Protein AF-A0A1C6EYM8-F1 (afdb_monomer_lite)

Sequence (56 aa):
MIRFICNYLRGCCCK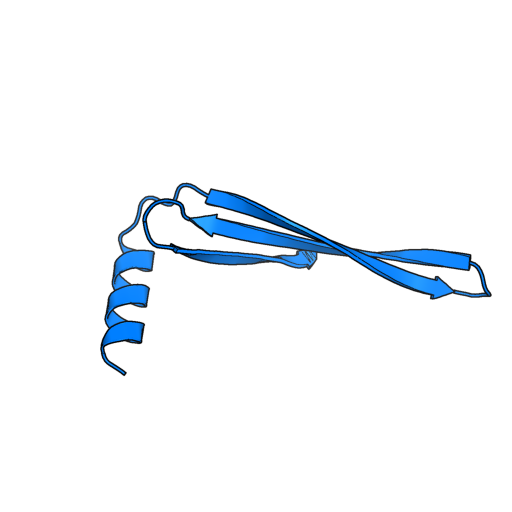HDFELIAHVKIADYFRGEKVICGERNTYRCKKCGFVQKVNF

Radius of gyration: 16.15 Å; chains: 1; bounding box: 37×19×42 Å

Secondary structure (DSSP, 8-state):
-HHHHHHHHHHHT----EEEEEEEEEEEEETTEEEEEEEEEEEEETTT--EEEEE-

pLDDT: mean 90.95, std 5.25, range [66.44, 96.94]

Structure (mmCIF, N/CA/C/O backbone):
data_AF-A0A1C6EYM8-F1
#
_entry.id   AF-A0A1C6EYM8-F1
#
loop_
_atom_site.group_PDB
_atom_site.id
_atom_site.type_symbol
_atom_site.label_atom_id
_atom_site.label_alt_id
_atom_site.label_comp_id
_atom_site.label_asym_id
_atom_site.label_entity_id
_atom_site.label_seq_id
_atom_site.pdbx_PDB_ins_code
_atom_site.Cartn_x
_atom_site.Cartn_y
_atom_site.Cartn_z
_atom_site.occupancy
_atom_site.B_iso_or_equiv
_atom_site.auth_seq_id
_atom_site.auth_comp_id
_atom_site.auth_asym_id
_atom_site.auth_atom_id
_atom_site.pdbx_PDB_model_num
ATOM 1 N N . MET A 1 1 ? -19.586 -10.734 3.236 1.00 66.44 1 MET A N 1
ATOM 2 C CA . MET A 1 1 ? -20.093 -9.341 3.187 1.00 66.44 1 MET A CA 1
ATOM 3 C C . MET A 1 1 ? -19.838 -8.553 4.472 1.00 66.44 1 MET A C 1
ATOM 5 O O . MET A 1 1 ? -19.141 -7.554 4.394 1.00 66.44 1 MET A O 1
ATOM 9 N N . ILE A 1 2 ? -20.291 -9.007 5.650 1.00 84.88 2 ILE A N 1
ATOM 10 C CA 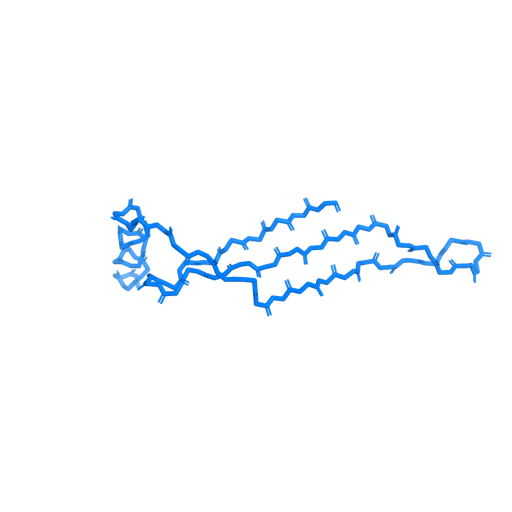. ILE A 1 2 ? -20.144 -8.270 6.930 1.00 84.88 2 ILE A CA 1
ATOM 11 C C . ILE A 1 2 ? -18.705 -7.835 7.264 1.00 84.88 2 ILE A C 1
ATOM 13 O O . ILE A 1 2 ? -18.491 -6.686 7.632 1.00 84.88 2 ILE A O 1
ATOM 17 N N . ARG A 1 3 ? -17.695 -8.695 7.050 1.00 82.00 3 ARG A N 1
ATOM 18 C CA . ARG A 1 3 ? -16.283 -8.354 7.335 1.00 82.00 3 ARG A CA 1
ATOM 19 C C . ARG A 1 3 ? -15.784 -7.136 6.547 1.00 82.00 3 ARG A C 1
ATOM 21 O O . ARG A 1 3 ? -15.018 -6.347 7.086 1.00 82.00 3 ARG A O 1
ATOM 28 N N . PHE A 1 4 ? -16.233 -6.966 5.303 1.00 82.94 4 PHE A N 1
ATOM 29 C CA . PHE A 1 4 ? -15.857 -5.810 4.485 1.00 82.94 4 PHE A CA 1
ATOM 30 C C . PHE A 1 4 ? -16.449 -4.516 5.046 1.00 82.94 4 PHE A C 1
ATOM 32 O O . PHE A 1 4 ? -15.736 -3.524 5.160 1.00 82.94 4 PHE A O 1
ATOM 39 N N . ILE A 1 5 ? -17.715 -4.553 5.468 1.00 88.31 5 ILE A N 1
ATOM 40 C CA . ILE A 1 5 ? -18.408 -3.405 6.065 1.00 88.31 5 ILE A CA 1
ATOM 41 C C . ILE A 1 5 ? -17.756 -3.021 7.400 1.00 88.31 5 ILE A C 1
ATOM 43 O O . ILE A 1 5 ? -17.448 -1.853 7.618 1.00 88.31 5 ILE A O 1
ATOM 47 N N . CYS A 1 6 ? -17.459 -3.994 8.268 1.00 87.88 6 CYS A N 1
ATOM 48 C CA . CYS A 1 6 ? -16.764 -3.735 9.532 1.00 87.88 6 CYS A CA 1
ATOM 49 C C . CYS A 1 6 ? -15.376 -3.114 9.313 1.00 87.88 6 CYS A C 1
ATOM 51 O O . CYS A 1 6 ? -15.005 -2.176 10.016 1.00 87.88 6 CYS A O 1
ATOM 53 N N . ASN A 1 7 ? -14.619 -3.605 8.327 1.00 85.56 7 ASN A N 1
ATOM 54 C CA . ASN A 1 7 ? -13.306 -3.052 7.995 1.00 85.56 7 ASN A CA 1
ATOM 55 C C . ASN A 1 7 ? -13.406 -1.633 7.428 1.00 85.56 7 ASN A C 1
ATOM 57 O O . ASN A 1 7 ? -12.579 -0.789 7.766 1.00 85.56 7 ASN A O 1
ATOM 61 N N . TYR A 1 8 ? -14.425 -1.360 6.611 1.00 87.88 8 TYR A N 1
ATOM 62 C CA . TYR A 1 8 ? -14.695 -0.024 6.090 1.00 87.88 8 TYR A CA 1
ATOM 63 C C . TYR A 1 8 ? -14.995 0.966 7.222 1.00 87.88 8 TYR A C 1
ATOM 65 O O . TYR A 1 8 ? -14.304 1.973 7.348 1.00 87.88 8 TYR A O 1
ATOM 73 N N . LEU A 1 9 ? -15.932 0.631 8.116 1.00 91.06 9 LEU A N 1
ATOM 74 C CA . LEU A 1 9 ? -16.276 1.467 9.272 1.00 91.06 9 LEU A CA 1
ATOM 75 C C . LEU A 1 9 ? -15.074 1.688 10.202 1.00 91.06 9 LEU A C 1
ATOM 77 O O . LEU A 1 9 ? -14.824 2.808 10.646 1.00 91.06 9 LEU A O 1
ATOM 81 N N . ARG A 1 10 ? -14.272 0.642 10.449 1.00 89.19 10 ARG A N 1
ATOM 82 C CA . ARG A 1 10 ? -13.022 0.753 11.217 1.00 89.19 10 ARG A CA 1
ATOM 83 C C . ARG A 1 10 ? -12.023 1.692 10.541 1.00 89.19 10 ARG A C 1
ATOM 85 O O . ARG A 1 10 ? -11.296 2.388 11.241 1.00 89.19 10 ARG A O 1
ATOM 92 N N . GLY A 1 11 ? -11.979 1.708 9.210 1.00 91.56 11 GLY A N 1
ATOM 93 C CA . GLY A 1 11 ? -11.220 2.678 8.426 1.00 91.56 11 GLY A CA 1
ATOM 94 C C . GLY A 1 11 ? -11.700 4.104 8.683 1.00 91.56 11 GLY A C 1
ATOM 95 O O . GLY A 1 11 ? -10.904 4.925 9.120 1.00 91.56 11 GLY A O 1
ATOM 96 N N . CYS A 1 12 ? -12.998 4.364 8.514 1.00 91.50 12 CYS A N 1
ATOM 97 C CA . CYS A 1 12 ? -13.597 5.694 8.673 1.00 91.50 12 CYS A CA 1
ATOM 98 C C . CYS A 1 12 ? -13.393 6.307 10.068 1.00 91.50 12 CYS A C 1
ATOM 100 O O . CYS A 1 12 ? -13.178 7.509 10.183 1.00 91.50 12 CYS A O 1
ATOM 102 N N . CYS A 1 13 ? -13.445 5.501 11.132 1.00 93.31 13 CYS A N 1
ATOM 103 C CA . CYS A 1 13 ? -13.277 5.986 12.507 1.00 93.31 13 CYS A CA 1
ATOM 104 C C . CYS A 1 13 ? -11.810 6.038 12.974 1.00 93.31 13 CYS A C 1
ATOM 106 O O . CYS A 1 13 ? -11.527 6.490 14.086 1.00 93.31 13 CYS A O 1
ATOM 108 N N . CYS A 1 14 ? -10.861 5.537 12.181 1.00 93.62 14 CYS A N 1
ATOM 109 C CA . CYS A 1 14 ? -9.468 5.448 12.593 1.00 93.62 14 CYS A CA 1
ATOM 110 C C . CYS A 1 14 ? -8.737 6.778 12.382 1.00 93.62 14 CYS A C 1
ATOM 112 O O . CYS A 1 14 ? -8.660 7.293 11.272 1.00 93.62 14 CYS A O 1
ATOM 114 N N . LYS A 1 15 ? -8.057 7.272 13.424 1.00 94.00 15 LYS A N 1
ATOM 115 C CA . LYS A 1 15 ? -6.990 8.275 13.269 1.00 94.00 15 LYS A CA 1
ATOM 116 C C . LYS A 1 15 ? -5.775 7.598 12.642 1.00 94.00 15 LYS A C 1
ATOM 118 O O . LYS A 1 15 ? -4.944 7.022 13.358 1.00 94.00 15 LYS A O 1
ATOM 123 N N . HIS A 1 16 ? -5.761 7.564 11.313 1.00 93.19 16 HIS A N 1
ATOM 124 C CA . HIS A 1 16 ? -4.786 6.808 10.542 1.00 93.19 16 HIS A CA 1
ATOM 125 C C . HIS A 1 16 ? -3.346 7.171 10.913 1.00 93.19 16 HIS A C 1
ATOM 127 O O . HIS A 1 16 ? -3.013 8.315 11.199 1.00 93.19 16 HIS A O 1
ATOM 133 N N . ASP A 1 17 ? -2.513 6.140 10.926 1.00 96.06 17 ASP A N 1
ATOM 134 C CA . ASP A 1 17 ? -1.066 6.210 11.090 1.00 96.06 17 ASP A CA 1
ATOM 135 C C . ASP A 1 17 ? -0.485 5.256 10.049 1.00 96.06 17 ASP A C 1
ATOM 137 O O . ASP A 1 17 ? -0.629 4.032 10.176 1.00 96.06 17 ASP A O 1
ATOM 141 N N . PHE A 1 18 ? -0.005 5.838 8.955 1.00 95.75 18 PHE A N 1
ATOM 142 C CA . PHE A 1 18 ? 0.388 5.127 7.749 1.00 95.75 18 PHE A CA 1
ATOM 143 C C . PHE A 1 18 ? 1.874 4.789 7.776 1.00 95.75 18 PHE A C 1
ATOM 145 O O . PHE A 1 18 ? 2.708 5.621 8.117 1.00 95.75 18 PHE A O 1
ATOM 152 N N . GLU A 1 19 ? 2.198 3.575 7.353 1.00 96.94 19 GLU A N 1
ATOM 153 C CA . GLU A 1 19 ? 3.555 3.150 7.038 1.00 96.94 19 GLU A CA 1
ATOM 154 C C . GLU A 1 19 ? 3.648 2.827 5.543 1.00 96.94 19 GLU A C 1
ATOM 156 O O . GLU A 1 19 ? 2.704 2.290 4.952 1.00 96.94 19 GLU A O 1
ATOM 161 N N . LEU A 1 20 ? 4.769 3.177 4.913 1.00 96.81 20 LEU A N 1
ATOM 162 C CA . LEU A 1 20 ? 5.046 2.787 3.534 1.00 96.81 20 LEU A CA 1
ATOM 163 C C . LEU A 1 20 ? 5.420 1.303 3.517 1.00 96.81 20 LEU A C 1
ATOM 165 O O . LEU A 1 20 ? 6.390 0.910 4.157 1.00 96.81 20 LEU A O 1
ATOM 169 N N . ILE A 1 21 ? 4.671 0.494 2.770 1.00 96.88 21 ILE A N 1
ATOM 170 C CA . ILE A 1 21 ? 4.921 -0.952 2.666 1.00 96.88 21 ILE A CA 1
ATOM 171 C C . ILE A 1 21 ? 5.471 -1.371 1.304 1.00 96.88 21 ILE A C 1
ATOM 173 O O . ILE A 1 21 ? 6.058 -2.442 1.191 1.00 96.88 21 ILE A O 1
ATOM 177 N N . ALA A 1 22 ? 5.279 -0.558 0.264 1.00 95.94 22 ALA A N 1
ATOM 178 C CA . ALA A 1 22 ? 5.860 -0.816 -1.047 1.00 95.94 22 ALA A CA 1
ATOM 179 C C . ALA A 1 22 ? 6.071 0.480 -1.829 1.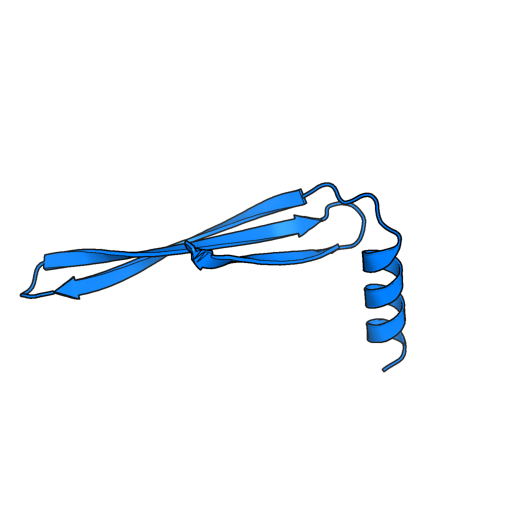00 95.94 22 ALA A C 1
ATOM 181 O O . ALA A 1 22 ? 5.188 1.338 -1.865 1.00 95.94 22 ALA A O 1
ATOM 182 N N . HIS A 1 23 ? 7.215 0.564 -2.502 1.00 95.44 23 HIS A N 1
ATOM 183 C CA . HIS A 1 23 ? 7.552 1.605 -3.465 1.00 95.44 23 HIS A CA 1
ATOM 184 C C . HIS A 1 23 ? 7.862 0.933 -4.803 1.00 95.44 23 HIS A C 1
ATOM 186 O O . HIS A 1 23 ? 8.828 0.177 -4.912 1.00 95.44 23 HIS A O 1
ATOM 192 N N . VAL A 1 24 ? 7.043 1.184 -5.821 1.00 94.31 24 VAL A N 1
ATOM 193 C CA . VAL A 1 24 ? 7.174 0.567 -7.145 1.00 94.31 24 VAL A CA 1
ATOM 194 C C . VAL A 1 24 ? 7.468 1.657 -8.164 1.00 94.31 24 VAL A C 1
ATOM 196 O O . VAL A 1 24 ? 6.660 2.560 -8.345 1.00 94.31 24 VAL A O 1
ATOM 199 N N . LYS A 1 25 ? 8.608 1.561 -8.850 1.00 93.38 25 LYS A N 1
ATOM 200 C CA . LYS A 1 25 ? 8.903 2.405 -10.014 1.00 93.38 25 LYS A CA 1
ATOM 201 C C . LYS A 1 25 ? 8.427 1.681 -11.264 1.00 93.38 25 LYS A C 1
ATOM 203 O O . LYS A 1 25 ? 8.806 0.531 -11.488 1.00 93.38 25 LYS A O 1
ATOM 208 N N . ILE A 1 26 ? 7.596 2.343 -12.052 1.00 91.06 26 ILE A N 1
ATOM 209 C CA . ILE A 1 26 ? 7.138 1.854 -13.345 1.00 91.06 26 ILE A CA 1
ATOM 210 C C . ILE A 1 26 ? 8.140 2.372 -14.369 1.00 91.06 26 ILE A C 1
ATOM 212 O O . ILE A 1 26 ? 8.375 3.576 -14.473 1.00 91.06 26 ILE A O 1
ATOM 216 N N . ALA A 1 27 ? 8.786 1.445 -15.065 1.00 91.12 27 ALA A N 1
ATOM 217 C CA . ALA A 1 2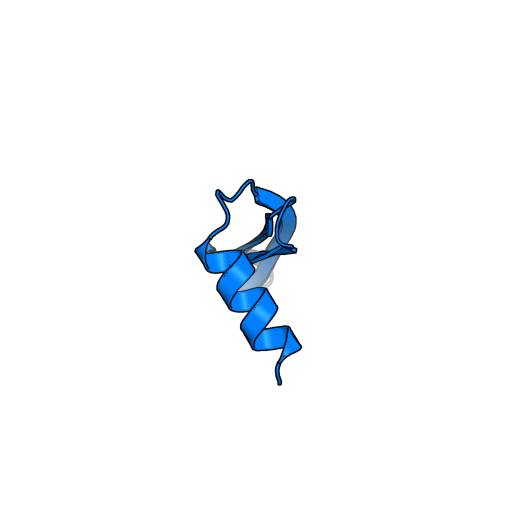7 ? 9.727 1.763 -16.121 1.00 91.12 27 ALA A CA 1
ATOM 218 C C . ALA A 1 27 ? 9.230 1.166 -17.430 1.00 91.12 27 ALA A C 1
ATOM 220 O O . ALA A 1 27 ? 8.732 0.040 -17.446 1.00 91.12 27 ALA A O 1
ATOM 221 N N . ASP A 1 28 ? 9.412 1.919 -18.501 1.00 90.19 28 ASP A N 1
ATOM 222 C CA . ASP A 1 28 ? 9.134 1.503 -19.865 1.00 90.19 28 ASP A CA 1
ATOM 223 C C . ASP A 1 28 ? 10.397 1.679 -20.717 1.00 90.19 28 ASP A C 1
ATOM 225 O O . ASP A 1 28 ? 11.376 2.297 -20.287 1.00 90.19 28 ASP A O 1
ATOM 229 N N . TYR A 1 29 ? 10.395 1.115 -21.917 1.00 89.44 29 TYR A N 1
ATOM 230 C CA . TYR A 1 29 ? 11.478 1.265 -22.875 1.00 89.44 29 TYR A CA 1
ATOM 231 C C . TYR A 1 29 ? 11.058 2.229 -23.976 1.00 89.44 29 TYR A C 1
ATOM 233 O O . TYR A 1 29 ? 10.236 1.903 -24.830 1.00 89.44 29 TYR A O 1
ATOM 241 N N . PHE A 1 30 ? 11.668 3.411 -23.998 1.00 83.88 30 PHE A N 1
ATOM 242 C CA . PHE A 1 30 ? 11.478 4.374 -25.074 1.00 83.88 30 PHE A CA 1
ATOM 243 C C . PHE A 1 30 ? 12.755 4.456 -25.904 1.00 83.88 30 PHE A C 1
ATOM 245 O O . PHE A 1 30 ? 13.820 4.778 -25.389 1.00 83.88 30 PHE A O 1
ATOM 252 N N . ARG A 1 31 ? 12.661 4.129 -27.200 1.00 86.50 31 ARG A N 1
ATOM 253 C CA . ARG A 1 31 ? 13.805 4.123 -28.139 1.00 86.50 31 ARG A CA 1
ATOM 254 C C . ARG A 1 31 ? 15.009 3.283 -27.670 1.00 86.50 31 ARG A C 1
ATOM 256 O O . ARG A 1 31 ? 16.147 3.606 -27.982 1.00 86.50 31 ARG A O 1
ATOM 263 N N . GLY A 1 32 ? 14.752 2.190 -26.952 1.00 87.62 32 GLY A N 1
ATOM 264 C CA . GLY A 1 32 ? 15.797 1.298 -26.436 1.00 87.62 32 GLY A CA 1
ATOM 265 C C . GLY A 1 32 ? 16.413 1.740 -25.106 1.00 87.62 32 GLY A C 1
ATOM 266 O O . GLY A 1 32 ? 17.177 0.978 -24.520 1.00 87.62 32 GLY A O 1
ATOM 267 N N . GLU A 1 33 ? 16.038 2.907 -24.581 1.00 87.75 33 GLU A N 1
ATOM 268 C CA . GLU A 1 33 ? 16.445 3.363 -23.254 1.00 87.75 33 GLU A CA 1
ATOM 269 C C . GLU A 1 33 ? 15.355 3.079 -22.221 1.00 87.75 33 GLU A C 1
ATOM 271 O O . GLU A 1 33 ? 14.160 3.226 -22.486 1.00 87.75 33 GLU A O 1
ATOM 276 N N . LYS A 1 34 ? 15.773 2.670 -21.019 1.00 88.31 34 LYS A N 1
ATOM 277 C CA . LYS A 1 34 ? 14.864 2.4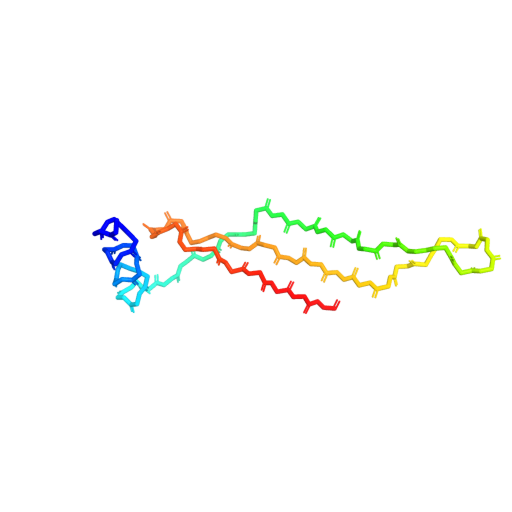66 -19.891 1.00 88.31 34 LYS A CA 1
ATOM 278 C C . LYS A 1 34 ? 14.501 3.823 -19.292 1.00 88.31 34 LYS A C 1
ATOM 280 O O . LYS A 1 34 ? 15.351 4.481 -18.696 1.00 88.31 34 LYS A O 1
ATOM 285 N N . VAL A 1 35 ? 13.234 4.201 -19.391 1.00 89.88 35 VAL A N 1
ATOM 286 C CA . VAL A 1 35 ? 12.694 5.459 -18.869 1.00 89.88 35 VAL A CA 1
ATOM 287 C C . VAL A 1 35 ? 11.742 5.154 -17.718 1.00 89.88 35 VAL A C 1
ATOM 289 O O . VAL A 1 35 ? 10.896 4.269 -17.821 1.00 89.88 35 VAL A O 1
ATOM 292 N N . ILE A 1 36 ? 11.871 5.873 -16.602 1.00 87.25 36 ILE A N 1
ATOM 293 C CA . ILE A 1 36 ? 10.906 5.791 -15.498 1.00 87.25 36 ILE A CA 1
ATOM 294 C C . ILE A 1 36 ? 9.698 6.642 -15.889 1.00 87.25 36 ILE A C 1
ATOM 296 O O . ILE A 1 36 ? 9.823 7.853 -16.051 1.00 87.25 36 ILE A O 1
ATOM 300 N N . CYS A 1 37 ? 8.547 6.002 -16.066 1.00 89.75 37 CYS A N 1
ATOM 301 C CA . CYS A 1 37 ? 7.314 6.626 -16.547 1.00 89.75 37 CYS A CA 1
ATOM 302 C C . CYS A 1 37 ? 6.251 6.801 -15.453 1.00 89.75 37 CYS A C 1
ATOM 304 O O . CYS A 1 37 ? 5.202 7.382 -15.714 1.00 89.75 37 CYS A O 1
ATOM 306 N N . GLY A 1 38 ? 6.516 6.330 -14.234 1.00 90.38 38 GLY A N 1
ATOM 307 C CA . GLY A 1 38 ? 5.676 6.618 -13.077 1.00 90.38 38 GLY A CA 1
ATOM 308 C C . GLY A 1 38 ? 6.191 5.973 -11.801 1.00 90.38 38 GLY A C 1
ATOM 309 O O . GLY A 1 38 ? 7.047 5.081 -11.825 1.00 90.38 38 GLY A O 1
ATOM 310 N N . GLU A 1 39 ? 5.642 6.395 -10.670 1.00 93.25 39 GLU A N 1
ATOM 311 C CA . GLU A 1 39 ? 5.930 5.806 -9.366 1.00 93.25 39 GLU A CA 1
ATOM 312 C C . GLU A 1 39 ? 4.633 5.472 -8.627 1.00 93.25 39 GLU A C 1
ATOM 314 O O . GLU A 1 39 ? 3.604 6.128 -8.757 1.00 93.25 39 GLU A O 1
ATOM 319 N N . ARG A 1 40 ? 4.650 4.395 -7.848 1.00 94.75 40 ARG A N 1
ATOM 320 C CA . ARG A 1 40 ? 3.497 3.946 -7.075 1.00 94.75 40 ARG A CA 1
ATOM 321 C C . ARG A 1 40 ? 3.917 3.592 -5.666 1.00 94.75 40 ARG A C 1
ATOM 323 O O . ARG A 1 40 ? 4.594 2.588 -5.441 1.00 94.75 40 ARG A O 1
ATOM 330 N N . ASN A 1 41 ? 3.401 4.355 -4.715 1.00 96.31 41 ASN A N 1
ATOM 331 C CA . ASN A 1 41 ? 3.578 4.100 -3.296 1.00 96.31 41 ASN A CA 1
ATOM 332 C C . ASN A 1 41 ? 2.337 3.428 -2.727 1.00 96.31 41 ASN A C 1
ATOM 334 O O . ASN A 1 41 ? 1.203 3.840 -2.969 1.00 96.31 41 ASN A O 1
ATOM 338 N N . THR A 1 42 ? 2.553 2.368 -1.959 1.00 96.38 42 THR A N 1
ATOM 339 C CA . THR A 1 42 ? 1.501 1.689 -1.208 1.00 96.38 42 THR A CA 1
ATOM 340 C C . THR A 1 42 ? 1.759 1.878 0.274 1.00 96.38 42 THR A C 1
ATOM 342 O O . THR A 1 42 ? 2.794 1.458 0.791 1.00 96.38 42 THR A O 1
ATOM 345 N N . TYR A 1 43 ? 0.789 2.472 0.953 1.00 96.44 43 TYR A N 1
ATOM 346 C CA . TYR A 1 43 ? 0.798 2.709 2.386 1.00 96.44 43 TYR A CA 1
ATOM 347 C C . TYR A 1 43 ? -0.224 1.811 3.070 1.00 96.44 43 TYR A C 1
ATOM 349 O O . TYR A 1 43 ? -1.300 1.547 2.527 1.00 96.44 43 TYR A O 1
ATOM 357 N N . ARG A 1 44 ? 0.084 1.370 4.286 1.00 95.62 44 ARG A N 1
ATOM 358 C CA . ARG A 1 44 ? -0.834 0.622 5.144 1.00 95.62 44 ARG A CA 1
ATOM 359 C C . ARG A 1 44 ? -0.980 1.335 6.474 1.00 95.62 44 ARG A C 1
ATOM 361 O O . ARG A 1 44 ? -0.005 1.790 7.054 1.00 95.62 44 ARG A O 1
ATOM 368 N N . CYS A 1 45 ? -2.199 1.437 6.985 1.00 95.50 45 CYS A N 1
ATOM 369 C CA . CYS A 1 45 ? -2.397 1.920 8.340 1.00 95.50 45 CYS A CA 1
ATOM 370 C C . CYS A 1 45 ? -2.054 0.817 9.348 1.00 95.50 45 CYS A C 1
ATOM 372 O O . CYS A 1 45 ? -2.701 -0.234 9.349 1.00 95.50 45 CYS A O 1
ATOM 374 N N . LYS A 1 46 ? -1.126 1.094 10.269 1.00 94.12 46 LYS A N 1
ATOM 375 C CA . LYS A 1 46 ? -0.714 0.169 11.343 1.00 94.12 46 LYS A CA 1
ATOM 376 C C . LYS A 1 46 ? -1.862 -0.234 12.280 1.00 94.12 46 LYS A C 1
ATOM 378 O O . LYS A 1 46 ? -1.836 -1.303 12.876 1.00 94.12 46 LYS A O 1
ATOM 383 N N . LYS A 1 47 ? -2.889 0.618 12.411 1.00 93.00 47 LYS A N 1
ATOM 384 C CA . LYS A 1 47 ? -3.995 0.459 13.379 1.00 93.00 47 LYS A CA 1
ATOM 385 C C . LYS A 1 47 ? -5.200 -0.300 12.819 1.00 93.00 47 LYS A C 1
ATOM 387 O O . LYS A 1 47 ? -5.745 -1.189 13.474 1.00 93.00 47 LYS A O 1
ATOM 392 N N . CYS A 1 48 ? -5.669 0.087 11.631 1.00 91.94 48 CYS A N 1
ATOM 393 C CA . CYS A 1 48 ? -6.886 -0.473 11.028 1.00 91.94 48 CYS A CA 1
ATOM 394 C C . CYS A 1 48 ? -6.622 -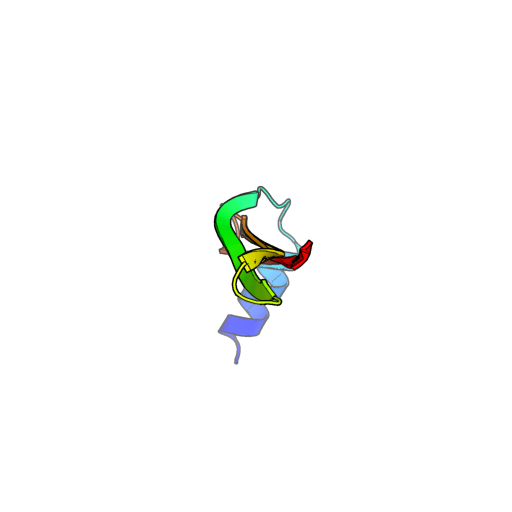1.349 9.800 1.00 91.94 48 CYS A C 1
ATOM 396 O O . CYS A 1 48 ? -7.550 -1.972 9.294 1.00 91.94 48 CYS A O 1
ATOM 398 N N . GLY A 1 49 ? -5.378 -1.412 9.319 1.00 90.38 49 GLY A N 1
ATOM 399 C CA . GLY A 1 49 ? -5.006 -2.199 8.147 1.00 90.38 49 GLY A CA 1
ATOM 400 C C . GLY A 1 49 ? -5.481 -1.621 6.814 1.00 90.38 49 GLY A C 1
ATOM 401 O O . GLY A 1 49 ? -5.271 -2.273 5.796 1.00 90.38 49 GLY A O 1
ATOM 402 N N . PHE A 1 50 ? -6.088 -0.426 6.800 1.00 93.00 50 PHE A N 1
ATOM 403 C CA . PHE A 1 50 ? -6.489 0.257 5.569 1.00 93.00 50 PHE A CA 1
ATOM 404 C C . PHE A 1 50 ? -5.279 0.480 4.656 1.00 93.00 50 PHE A C 1
ATOM 406 O O . PHE A 1 50 ? -4.225 0.908 5.127 1.00 93.00 50 PHE A O 1
ATOM 413 N N . VAL A 1 51 ? -5.436 0.185 3.365 1.00 93.81 51 VAL A N 1
ATOM 414 C CA . VAL A 1 51 ? -4.368 0.293 2.367 1.00 93.81 51 VAL A CA 1
ATOM 415 C C . VAL A 1 51 ? -4.686 1.433 1.411 1.00 93.81 51 VAL A C 1
ATOM 417 O O . VAL A 1 51 ? -5.734 1.428 0.768 1.00 93.81 51 VAL A O 1
ATOM 420 N N . GLN A 1 52 ? -3.756 2.373 1.283 1.00 93.31 52 GLN A N 1
ATOM 421 C CA . GLN A 1 52 ? -3.828 3.485 0.343 1.00 93.31 52 GLN A CA 1
ATOM 422 C C . GLN A 1 52 ? -2.754 3.313 -0.731 1.00 93.31 52 GLN A C 1
ATOM 424 O O . GLN A 1 52 ? -1.598 3.032 -0.424 1.00 93.31 52 GLN A O 1
ATOM 429 N N . LYS A 1 53 ? -3.134 3.481 -1.999 1.00 94.56 53 LYS A N 1
ATOM 430 C CA . LYS A 1 53 ? -2.208 3.449 -3.136 1.00 94.56 53 LYS A CA 1
ATOM 431 C C . LYS A 1 53 ? -2.168 4.839 -3.752 1.00 94.56 53 LYS A C 1
ATOM 433 O O . LYS A 1 53 ? -3.217 5.351 -4.133 1.00 94.56 53 LYS A O 1
ATOM 438 N N . VAL A 1 54 ? -0.982 5.426 -3.825 1.00 93.38 54 VAL A N 1
ATOM 439 C CA . VAL A 1 54 ? -0.736 6.753 -4.392 1.00 93.38 54 VAL A CA 1
ATOM 440 C C . VAL A 1 54 ? 0.142 6.567 -5.619 1.00 93.38 54 VAL A C 1
ATOM 442 O O . VAL A 1 54 ? 1.197 5.941 -5.524 1.00 93.38 54 VAL A O 1
ATOM 445 N N . ASN A 1 55 ? -0.327 7.055 -6.762 1.00 90.62 55 ASN A N 1
ATOM 446 C CA . ASN A 1 55 ? 0.433 7.057 -8.005 1.00 90.62 55 ASN A CA 1
ATOM 447 C C . ASN A 1 55 ? 0.986 8.474 -8.215 1.00 90.62 55 ASN A C 1
ATOM 449 O O . ASN A 1 55 ? 0.252 9.437 -7.978 1.00 90.62 55 ASN A O 1
ATOM 453 N N . PHE A 1 56 ? 2.239 8.564 -8.641 1.00 79.06 56 PHE A N 1
ATOM 454 C CA . PHE A 1 56 ? 2.964 9.784 -8.982 1.00 79.06 56 PHE A CA 1
ATOM 455 C C . PHE A 1 56 ? 3.405 9.722 -10.442 1.00 79.06 56 PHE A C 1
ATOM 457 O O . PHE A 1 56 ? 3.764 8.607 -10.900 1.00 79.06 56 PHE A O 1
#

Foldseek 3Di:
DVVVVVLVVLVVPDPFDKDWDDKDFDWDADPNDIDGPWIKTWIAGPRSRDIDIDID